Protein AF-V5Z399-F1 (afdb_monomer_lite)

Secondary structure (DSSP, 8-state):
---SS-HHHHHHHHHHHHHHHHHHHH-TTSS-HHHHHHHHHHHHHHHHHHHHHHHHHHHHHHHT-

pLDDT: mean 94.43, std 7.24, range [55.28, 98.56]

Foldseek 3Di:
DDQPDDPVLLVVLVVVLVVLVVVCVVCVPVDDPVRVVVSVVSSCVSVVSSVVRVVVVVVVVVVVD

Organism: NCBI:txid1161919

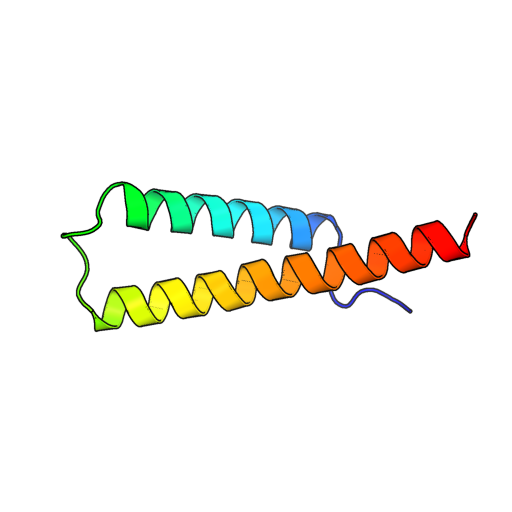Structure (mmCIF, N/CA/C/O backbone):
data_AF-V5Z399-F1
#
_entry.id   AF-V5Z399-F1
#
loop_
_atom_site.group_PDB
_atom_site.id
_atom_site.type_symbol
_atom_site.label_atom_id
_atom_s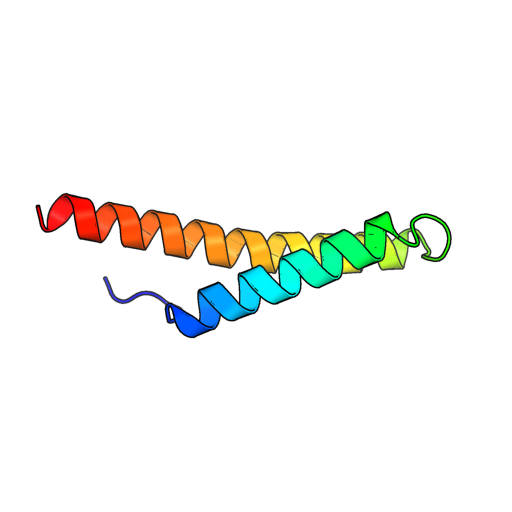ite.label_alt_id
_atom_site.label_comp_id
_atom_site.label_asym_id
_atom_site.label_entity_id
_atom_site.label_seq_id
_atom_site.pdbx_PDB_ins_code
_atom_site.Cartn_x
_atom_site.Cartn_y
_atom_site.Cartn_z
_atom_site.occupancy
_atom_site.B_iso_or_equiv
_atom_site.auth_seq_id
_atom_site.auth_comp_id
_atom_site.auth_asym_id
_atom_site.auth_atom_id
_atom_site.pdbx_PDB_model_num
ATOM 1 N N . MET A 1 1 ? -13.970 -5.264 16.733 1.00 55.28 1 MET A N 1
ATOM 2 C CA . MET A 1 1 ? -13.395 -6.184 15.729 1.00 55.28 1 MET A CA 1
ATOM 3 C C . MET A 1 1 ? -11.897 -5.975 15.792 1.00 55.28 1 MET A C 1
ATOM 5 O O . MET A 1 1 ? -11.495 -4.830 15.911 1.00 55.28 1 MET A O 1
ATOM 9 N N . SER A 1 2 ? -11.087 -7.027 15.860 1.00 68.88 2 SER A N 1
ATOM 10 C CA . SER A 1 2 ? -9.630 -6.863 15.832 1.00 68.88 2 SER A CA 1
ATOM 11 C C . SER A 1 2 ? -9.199 -6.584 14.398 1.00 68.88 2 SER A C 1
ATOM 13 O O . SER A 1 2 ? -9.611 -7.332 13.513 1.00 68.88 2 SER A O 1
ATOM 15 N N . HIS A 1 3 ? -8.390 -5.550 14.180 1.00 77.81 3 HIS A N 1
ATOM 16 C CA . HIS A 1 3 ? -7.783 -5.316 12.874 1.00 77.81 3 HIS A CA 1
ATOM 17 C C . HIS A 1 3 ? -6.987 -6.538 12.412 1.00 77.81 3 HIS A C 1
ATOM 19 O O . HIS A 1 3 ? -6.304 -7.174 13.218 1.00 77.81 3 HIS A O 1
ATOM 25 N N . GLU A 1 4 ? -7.055 -6.845 11.115 1.00 83.00 4 GLU A N 1
ATOM 26 C CA . GLU A 1 4 ? -6.259 -7.925 10.515 1.00 83.00 4 GLU A CA 1
ATOM 27 C C . GLU A 1 4 ? -4.753 -7.610 10.513 1.00 83.00 4 GLU A C 1
ATOM 29 O O . GLU A 1 4 ? -3.934 -8.528 10.535 1.00 83.00 4 GLU A O 1
ATOM 34 N N . ILE A 1 5 ? -4.390 -6.322 10.526 1.00 93.19 5 ILE A N 1
ATOM 35 C CA . ILE A 1 5 ? -3.008 -5.830 10.604 1.00 93.19 5 ILE A CA 1
ATOM 36 C C . ILE A 1 5 ? -2.860 -4.786 11.719 1.00 93.19 5 ILE A C 1
ATOM 38 O O . ILE A 1 5 ? -3.828 -4.132 12.104 1.00 93.19 5 ILE A O 1
ATOM 42 N N . THR A 1 6 ? -1.652 -4.618 12.258 1.00 95.88 6 THR A N 1
ATOM 43 C CA . THR A 1 6 ? -1.368 -3.591 13.275 1.00 95.88 6 THR A CA 1
ATOM 44 C C . THR A 1 6 ? -1.164 -2.207 12.650 1.00 95.88 6 THR A C 1
ATOM 46 O O . THR A 1 6 ? -0.933 -2.086 11.444 1.00 95.88 6 THR A O 1
ATOM 49 N N . LEU A 1 7 ? -1.188 -1.152 13.475 1.00 95.56 7 LEU A N 1
ATOM 50 C CA . LEU A 1 7 ? -0.849 0.208 13.039 1.00 95.56 7 LEU A CA 1
ATOM 51 C C . LEU A 1 7 ? 0.566 0.269 12.441 1.00 95.56 7 LEU A C 1
ATOM 53 O O . LEU A 1 7 ? 0.776 0.922 11.423 1.00 95.56 7 LEU A O 1
ATOM 57 N N . GLU A 1 8 ? 1.533 -0.427 13.041 1.00 97.38 8 GLU A N 1
ATOM 58 C CA . GLU A 1 8 ? 2.915 -0.481 12.554 1.00 97.38 8 GLU A CA 1
ATOM 59 C C . GLU A 1 8 ? 2.987 -1.144 11.176 1.00 97.38 8 GLU A C 1
ATOM 61 O O . GLU A 1 8 ? 3.699 -0.666 10.295 1.00 97.38 8 GLU A O 1
ATOM 66 N N . GLN A 1 9 ? 2.213 -2.211 10.960 1.00 97.62 9 GLN A N 1
ATOM 67 C CA . GLN A 1 9 ? 2.123 -2.870 9.658 1.00 97.62 9 GLN A CA 1
ATOM 68 C C . GLN A 1 9 ? 1.451 -1.969 8.616 1.00 97.62 9 GLN A C 1
ATOM 70 O O . GLN A 1 9 ? 1.938 -1.882 7.491 1.00 97.62 9 GLN A O 1
ATOM 75 N N . ALA A 1 10 ? 0.378 -1.260 8.979 1.00 97.62 10 ALA A N 1
ATOM 76 C CA . ALA A 1 10 ? -0.268 -0.294 8.092 1.00 97.62 10 ALA A CA 1
ATOM 77 C C . ALA A 1 10 ? 0.678 0.868 7.729 1.00 97.62 10 ALA A C 1
ATOM 79 O O . ALA A 1 10 ? 0.749 1.270 6.567 1.00 97.62 10 ALA A O 1
ATOM 80 N N . ALA A 1 11 ? 1.455 1.372 8.691 1.00 98.19 11 ALA A N 1
ATOM 81 C CA . ALA A 1 11 ? 2.454 2.414 8.460 1.00 98.19 11 ALA A CA 1
ATOM 82 C C . ALA A 1 11 ? 3.576 1.940 7.522 1.00 98.19 11 ALA A C 1
ATOM 84 O O . ALA A 1 11 ? 3.944 2.659 6.592 1.00 98.19 11 ALA A O 1
ATOM 85 N N . GLU A 1 12 ? 4.073 0.717 7.714 1.00 98.38 12 GLU A N 1
ATOM 86 C CA . GLU A 1 12 ? 5.069 0.107 6.830 1.00 98.38 12 GLU A CA 1
ATOM 87 C C . GLU A 1 12 ? 4.525 -0.063 5.403 1.00 98.38 12 GLU A C 1
ATOM 89 O O . GLU A 1 12 ? 5.174 0.330 4.434 1.00 98.38 12 GLU A O 1
ATOM 94 N N . MET A 1 13 ? 3.296 -0.568 5.247 1.00 98.50 13 MET A N 1
ATOM 95 C CA . MET A 1 13 ? 2.651 -0.700 3.934 1.00 98.50 13 MET A CA 1
ATOM 96 C C . MET A 1 13 ? 2.458 0.658 3.241 1.00 98.50 13 MET A C 1
ATOM 98 O O . MET A 1 13 ? 2.642 0.763 2.023 1.00 98.50 13 MET A O 1
ATOM 102 N N . ALA A 1 14 ? 2.116 1.707 3.994 1.00 98.50 14 ALA A N 1
ATOM 103 C CA . ALA A 1 14 ? 2.010 3.066 3.470 1.00 98.50 14 ALA A CA 1
ATOM 104 C C . ALA A 1 14 ? 3.377 3.596 3.007 1.00 98.50 14 ALA A C 1
ATOM 106 O O . ALA A 1 14 ? 3.486 4.160 1.918 1.00 98.50 1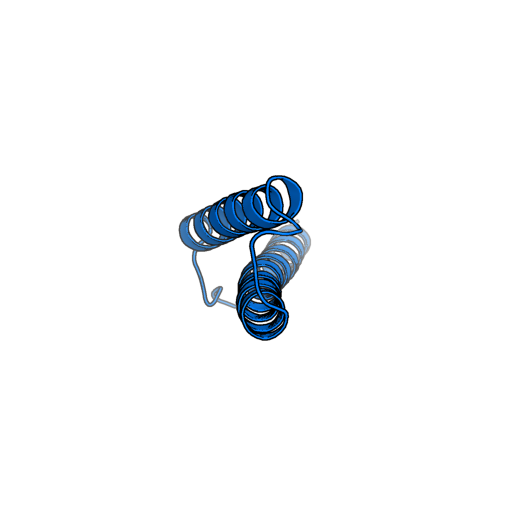4 ALA A O 1
ATOM 107 N N . HIS A 1 15 ? 4.434 3.355 3.787 1.00 98.56 15 HIS A N 1
ATOM 108 C CA . HIS A 1 15 ? 5.793 3.747 3.424 1.00 98.56 15 HIS A CA 1
ATOM 109 C C . HIS A 1 15 ? 6.287 3.034 2.156 1.00 98.56 15 HIS A C 1
ATOM 111 O O . HIS A 1 15 ? 6.814 3.675 1.246 1.00 98.56 15 HIS A O 1
ATOM 117 N N . GLN A 1 16 ? 6.049 1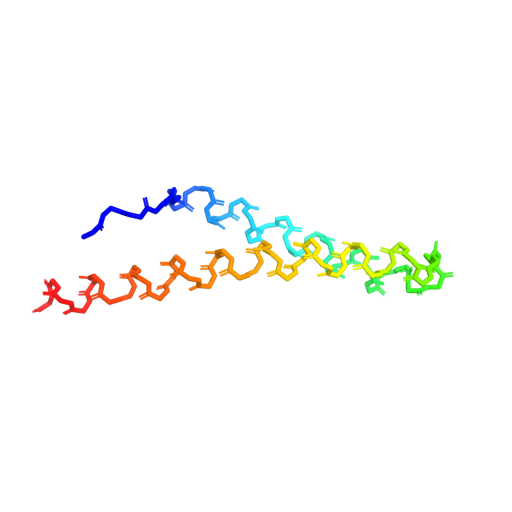.726 2.044 1.00 98.56 16 GLN A N 1
ATOM 118 C CA . GLN A 1 16 ? 6.374 0.955 0.840 1.00 98.56 16 GLN A CA 1
ATOM 119 C C . GLN A 1 16 ? 5.605 1.455 -0.389 1.00 98.56 16 GLN A C 1
ATOM 121 O O . GLN A 1 16 ? 6.176 1.544 -1.477 1.00 98.56 16 GLN A O 1
ATOM 126 N N . SER A 1 17 ? 4.333 1.828 -0.216 1.00 98.56 17 SER A N 1
ATOM 127 C CA . SER A 1 17 ? 3.513 2.403 -1.290 1.00 98.56 17 SER A CA 1
ATOM 128 C C . SER A 1 17 ? 4.116 3.703 -1.831 1.00 98.56 17 SER A C 1
ATOM 130 O O . SER A 1 17 ? 4.202 3.879 -3.044 1.00 98.56 17 SER A O 1
ATOM 132 N N . GLU A 1 18 ? 4.601 4.578 -0.946 1.00 98.38 18 GLU A N 1
ATOM 133 C CA . GLU A 1 18 ? 5.268 5.832 -1.321 1.00 98.38 18 GLU A CA 1
ATOM 134 C C . GLU A 1 18 ? 6.578 5.589 -2.084 1.00 98.38 18 GLU A C 1
ATOM 136 O O . GLU A 1 18 ? 6.841 6.234 -3.100 1.00 98.38 18 GLU A O 1
ATOM 141 N N . ILE A 1 19 ? 7.398 4.633 -1.633 1.00 98.12 19 ILE A N 1
ATOM 142 C CA . ILE A 1 19 ? 8.640 4.268 -2.331 1.00 98.12 19 ILE A CA 1
ATOM 143 C C . ILE A 1 19 ? 8.331 3.789 -3.754 1.00 98.12 19 ILE A C 1
ATOM 145 O O . ILE A 1 19 ? 8.985 4.219 -4.706 1.00 98.12 19 ILE A O 1
ATOM 149 N N . ILE A 1 20 ? 7.328 2.921 -3.906 1.00 97.19 20 ILE A N 1
ATOM 150 C CA . ILE A 1 20 ? 6.915 2.390 -5.208 1.00 97.19 20 ILE A CA 1
ATOM 151 C C . ILE A 1 20 ? 6.397 3.512 -6.115 1.00 97.19 20 ILE A C 1
ATOM 153 O O . ILE A 1 20 ? 6.807 3.586 -7.273 1.00 97.19 20 ILE A O 1
ATOM 157 N N . ALA A 1 21 ? 5.543 4.402 -5.603 1.00 97.12 21 ALA A N 1
ATOM 158 C CA . ALA A 1 21 ? 5.024 5.530 -6.375 1.00 97.12 21 ALA A CA 1
ATOM 159 C C . ALA A 1 21 ? 6.164 6.410 -6.914 1.00 97.12 21 ALA A C 1
ATOM 161 O O . ALA A 1 21 ? 6.248 6.649 -8.120 1.00 97.12 21 ALA A O 1
ATOM 162 N N . ARG A 1 22 ? 7.122 6.782 -6.054 1.00 97.12 22 ARG A N 1
ATOM 163 C CA . ARG A 1 22 ? 8.300 7.563 -6.464 1.00 97.12 22 ARG A CA 1
ATOM 164 C C . ARG A 1 22 ? 9.183 6.843 -7.473 1.00 97.12 22 ARG A C 1
ATOM 166 O O . ARG A 1 22 ? 9.761 7.496 -8.343 1.00 97.12 22 ARG A O 1
ATOM 173 N N . LEU A 1 23 ? 9.321 5.520 -7.358 1.00 94.75 23 LEU A N 1
ATOM 174 C CA . LEU A 1 23 ? 10.104 4.720 -8.299 1.00 94.75 23 LEU A CA 1
ATOM 175 C C . LEU A 1 23 ? 9.519 4.813 -9.714 1.00 94.75 23 LEU A C 1
ATOM 177 O O . LEU A 1 23 ? 10.272 5.057 -10.659 1.00 94.75 23 LEU A O 1
ATOM 181 N N . ILE A 1 24 ? 8.196 4.662 -9.838 1.00 94.56 24 ILE A N 1
ATOM 182 C CA . ILE A 1 24 ? 7.472 4.778 -11.112 1.00 94.56 24 ILE A CA 1
ATOM 183 C C . ILE A 1 24 ? 7.607 6.198 -11.673 1.00 94.56 24 ILE A C 1
ATOM 185 O O . ILE A 1 24 ? 7.953 6.360 -12.840 1.00 94.56 24 ILE A O 1
ATOM 189 N N . GLU A 1 25 ? 7.389 7.223 -10.845 1.00 94.69 25 GLU A N 1
ATOM 190 C CA . GLU A 1 25 ? 7.471 8.630 -11.265 1.00 94.69 25 GLU A CA 1
ATOM 191 C C . GLU A 1 25 ? 8.875 9.044 -11.721 1.00 94.69 25 GLU A C 1
ATOM 193 O O . GLU A 1 25 ? 9.019 9.814 -12.669 1.00 94.69 25 GLU A O 1
ATOM 198 N N . SER A 1 26 ? 9.918 8.530 -11.065 1.00 96.00 26 SER A N 1
ATOM 199 C CA . SER A 1 26 ? 11.308 8.885 -11.376 1.00 96.00 26 SER A CA 1
ATOM 200 C C . SER A 1 26 ? 11.844 8.160 -12.614 1.00 96.00 26 SER A C 1
ATOM 202 O O . SER A 1 26 ? 12.748 8.668 -13.277 1.00 96.00 26 SER A O 1
ATOM 204 N N . HIS A 1 27 ? 11.302 6.980 -12.939 1.00 92.81 27 HIS A N 1
ATOM 205 C CA . HIS A 1 27 ? 11.792 6.132 -14.032 1.00 92.81 27 HIS A CA 1
ATOM 206 C C . HIS A 1 27 ? 10.665 5.581 -14.934 1.00 92.81 27 HIS A C 1
ATOM 208 O O . HIS A 1 27 ? 10.650 4.384 -15.233 1.00 92.81 27 HIS A O 1
ATOM 214 N N . PRO A 1 28 ? 9.746 6.424 -15.448 1.00 87.06 28 PRO A N 1
ATOM 215 C CA . PRO A 1 28 ? 8.530 5.970 -16.133 1.00 87.06 28 PRO A CA 1
ATOM 216 C C . PRO A 1 28 ? 8.790 5.267 -17.474 1.00 87.06 28 PRO A C 1
ATOM 218 O O . PRO A 1 28 ? 7.916 4.585 -17.997 1.00 87.06 28 PRO A O 1
ATOM 221 N N . HIS A 1 29 ? 9.987 5.429 -18.046 1.00 93.06 29 HIS A N 1
ATOM 222 C CA . HIS A 1 29 ? 10.379 4.841 -19.333 1.00 93.06 29 HIS A CA 1
ATOM 223 C C . HIS A 1 29 ? 11.400 3.703 -19.202 1.00 93.06 29 HIS A C 1
ATOM 225 O O . HIS A 1 29 ? 11.926 3.239 -20.211 1.00 93.06 29 HIS A O 1
ATOM 231 N N . GLN A 1 30 ? 11.725 3.281 -17.976 1.00 94.25 30 GLN A N 1
ATOM 232 C CA . GLN A 1 30 ? 12.715 2.224 -17.723 1.00 94.25 30 GLN A CA 1
ATOM 233 C C . GLN A 1 30 ? 12.080 0.881 -17.351 1.00 94.25 30 GLN A C 1
ATOM 235 O O . GLN A 1 30 ? 12.797 -0.051 -17.004 1.00 94.25 30 GLN A O 1
ATOM 240 N N . MET A 1 31 ? 10.753 0.786 -17.418 1.00 93.44 31 MET A N 1
ATOM 241 C CA . MET A 1 31 ? 9.993 -0.410 -17.074 1.00 93.44 31 MET A CA 1
ATOM 242 C C . MET A 1 31 ? 9.164 -0.842 -18.278 1.00 93.44 31 MET A C 1
ATOM 244 O O . MET A 1 31 ? 8.625 -0.009 -19.009 1.00 93.44 31 MET A O 1
ATOM 248 N N . GLN A 1 32 ? 9.061 -2.147 -18.479 1.00 96.31 32 GLN A N 1
ATOM 249 C CA . GLN A 1 32 ? 8.167 -2.743 -19.461 1.00 96.31 32 GLN A CA 1
ATOM 250 C C . GLN A 1 32 ? 6.719 -2.687 -18.968 1.00 96.31 32 GLN A C 1
ATOM 252 O O . GLN A 1 32 ? 6.457 -2.691 -17.765 1.00 96.31 32 GLN A O 1
ATOM 257 N N . ASP A 1 33 ? 5.761 -2.729 -19.894 1.00 95.12 33 ASP A N 1
ATOM 258 C CA . ASP A 1 33 ? 4.330 -2.705 -19.560 1.00 95.12 33 ASP A CA 1
ATOM 259 C C . ASP A 1 33 ? 3.942 -3.806 -18.558 1.00 95.12 33 ASP A C 1
ATOM 261 O O . ASP A 1 33 ? 3.160 -3.572 -17.637 1.00 95.12 33 ASP A O 1
ATOM 265 N N . CYS A 1 34 ? 4.522 -5.006 -18.684 1.00 96.31 34 CYS A N 1
ATOM 266 C CA . CYS A 1 34 ? 4.277 -6.106 -17.749 1.00 96.31 34 CYS A CA 1
ATOM 267 C C . CYS A 1 34 ? 4.827 -5.829 -16.338 1.00 96.31 34 CYS A C 1
ATOM 269 O O . CYS A 1 34 ? 4.196 -6.214 -15.352 1.00 96.31 34 CYS A O 1
ATOM 271 N N . GLU A 1 35 ? 5.960 -5.132 -16.230 1.00 95.75 35 GLU A N 1
ATOM 272 C CA . GLU A 1 35 ? 6.558 -4.720 -14.957 1.00 95.75 35 GLU A CA 1
ATOM 273 C C . GLU A 1 35 ? 5.713 -3.623 -14.307 1.00 95.75 35 GLU A C 1
ATOM 275 O O . GLU A 1 35 ? 5.392 -3.721 -13.124 1.00 95.75 35 GLU A O 1
ATOM 280 N N . ILE A 1 36 ? 5.255 -2.639 -15.090 1.00 95.62 36 ILE A N 1
ATOM 281 C CA . ILE A 1 36 ? 4.328 -1.601 -14.622 1.00 95.62 36 ILE A CA 1
ATOM 282 C C . ILE A 1 36 ? 3.041 -2.230 -14.087 1.00 95.62 36 ILE A C 1
ATOM 284 O O . ILE A 1 36 ? 2.621 -1.899 -12.980 1.00 95.62 36 ILE A O 1
ATOM 288 N N . ILE A 1 37 ? 2.434 -3.178 -14.808 1.00 97.00 37 ILE A N 1
ATOM 289 C CA . ILE A 1 37 ? 1.216 -3.865 -14.350 1.00 97.00 37 ILE A CA 1
ATOM 290 C C . ILE A 1 37 ? 1.461 -4.594 -13.022 1.00 97.00 37 ILE A C 1
ATOM 292 O O . ILE A 1 37 ? 0.637 -4.496 -12.108 1.00 97.00 37 ILE A O 1
ATOM 296 N N . ALA A 1 38 ? 2.581 -5.3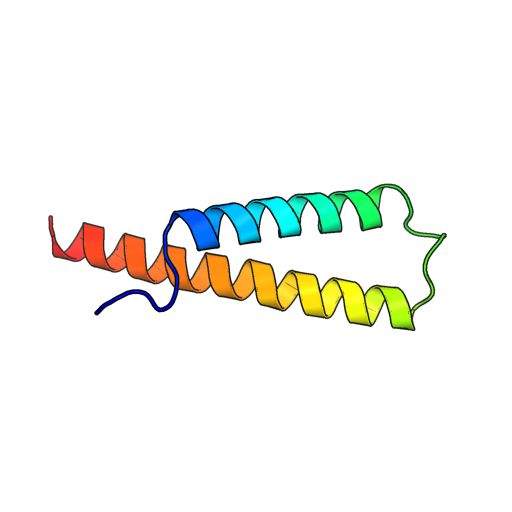07 -12.890 1.00 97.31 38 ALA A N 1
ATOM 297 C CA . ALA A 1 38 ? 2.916 -6.027 -11.665 1.00 97.31 38 ALA A CA 1
ATOM 298 C C . ALA A 1 38 ? 3.126 -5.073 -10.475 1.00 97.31 38 ALA A C 1
ATOM 300 O O . ALA A 1 38 ? 2.580 -5.300 -9.392 1.00 97.31 38 ALA A O 1
ATOM 301 N N . ILE A 1 39 ? 3.865 -3.982 -10.685 1.00 96.62 39 ILE A N 1
ATOM 302 C CA . ILE A 1 39 ? 4.153 -2.978 -9.656 1.00 96.62 39 ILE A CA 1
ATOM 303 C C . ILE A 1 39 ? 2.876 -2.232 -9.251 1.00 96.62 39 ILE A C 1
ATOM 305 O O . ILE A 1 39 ? 2.612 -2.080 -8.059 1.00 96.62 39 ILE A O 1
ATOM 309 N N . VAL A 1 40 ? 2.048 -1.812 -10.210 1.00 96.44 40 VAL A N 1
ATOM 310 C CA . VAL A 1 40 ? 0.767 -1.149 -9.927 1.00 96.44 40 VAL A CA 1
ATOM 311 C C . VAL A 1 40 ? -0.173 -2.092 -9.178 1.00 96.44 40 VAL A C 1
ATOM 313 O O . VAL A 1 40 ? -0.804 -1.674 -8.213 1.00 96.44 40 VAL A O 1
ATOM 316 N N . SER A 1 41 ? -0.210 -3.380 -9.533 1.00 97.94 41 SER A N 1
ATOM 317 C CA . SER A 1 41 ? -0.998 -4.380 -8.796 1.00 97.94 41 SER A CA 1
ATOM 318 C C . SER A 1 41 ? -0.530 -4.525 -7.344 1.00 97.94 41 SER A C 1
ATOM 320 O O . SER A 1 41 ? -1.351 -4.617 -6.426 1.00 97.94 41 SER A O 1
ATOM 322 N N . LEU A 1 42 ? 0.788 -4.510 -7.109 1.00 98.06 42 LEU A N 1
ATOM 323 C CA . LEU A 1 42 ? 1.355 -4.501 -5.761 1.00 98.06 42 LEU A CA 1
ATOM 324 C C . LEU A 1 42 ? 0.968 -3.225 -4.999 1.00 98.06 42 LEU A C 1
ATOM 326 O O . LEU A 1 42 ? 0.517 -3.318 -3.857 1.00 98.06 42 LEU A O 1
ATOM 330 N N . LEU A 1 43 ? 1.092 -2.060 -5.638 1.00 98.25 43 LEU A N 1
ATOM 331 C CA . LEU A 1 43 ? 0.731 -0.765 -5.065 1.00 98.25 43 LEU A CA 1
ATOM 332 C C . LEU A 1 43 ? -0.754 -0.714 -4.681 1.00 98.25 43 LEU A C 1
ATOM 334 O O . LEU A 1 43 ? -1.084 -0.308 -3.567 1.00 98.25 43 LEU A O 1
ATOM 338 N N . SER A 1 44 ? -1.653 -1.185 -5.550 1.00 98.31 44 SER A N 1
ATOM 339 C CA . SER A 1 44 ? -3.090 -1.275 -5.261 1.00 98.31 44 SER A CA 1
ATOM 340 C C . SER A 1 44 ? -3.383 -2.176 -4.061 1.00 98.31 44 SER A C 1
ATOM 342 O O . SER A 1 44 ? -4.229 -1.843 -3.235 1.00 98.31 44 SER A O 1
ATOM 344 N N . ARG A 1 45 ? -2.667 -3.298 -3.916 1.00 98.12 45 ARG A N 1
ATOM 345 C CA . ARG A 1 45 ? -2.842 -4.198 -2.767 1.00 98.12 45 ARG A CA 1
ATOM 346 C C . ARG A 1 45 ? -2.383 -3.558 -1.455 1.00 98.12 45 ARG A C 1
ATOM 348 O O . ARG A 1 45 ? -3.089 -3.662 -0.452 1.00 98.12 45 ARG A O 1
ATOM 355 N N . LEU A 1 46 ? -1.218 -2.907 -1.456 1.00 98.31 46 LEU A N 1
ATOM 356 C CA . LEU A 1 46 ? -0.680 -2.227 -0.273 1.00 98.31 46 LEU A CA 1
ATOM 357 C C . LEU A 1 46 ? -1.596 -1.076 0.159 1.00 98.31 46 LEU A C 1
ATOM 359 O O . LEU A 1 46 ? -2.079 -1.057 1.290 1.00 98.31 46 LEU A O 1
ATOM 363 N N . THR A 1 47 ? -1.911 -0.168 -0.765 1.00 98.25 47 THR A N 1
ATOM 364 C CA . THR A 1 47 ? -2.779 0.992 -0.498 1.00 98.25 47 THR A CA 1
ATOM 365 C C . THR A 1 47 ? -4.205 0.588 -0.126 1.00 98.25 47 THR A C 1
ATOM 367 O O . THR A 1 47 ? -4.801 1.209 0.754 1.00 98.25 47 THR A O 1
ATOM 370 N N . GLY A 1 48 ? -4.740 -0.482 -0.723 1.00 97.81 48 GLY A N 1
ATOM 371 C CA . GLY A 1 48 ? -6.039 -1.043 -0.354 1.00 97.81 48 GLY A CA 1
ATOM 372 C C . GLY A 1 48 ? -6.064 -1.574 1.080 1.00 97.81 48 GLY A C 1
ATOM 373 O O . GLY A 1 48 ? -6.998 -1.274 1.821 1.00 97.81 48 GLY A O 1
ATOM 374 N N . SER A 1 49 ? -5.010 -2.281 1.501 1.00 97.50 49 SER A N 1
ATOM 375 C CA . SER A 1 49 ? -4.887 -2.802 2.873 1.00 97.50 49 SER A CA 1
ATOM 376 C C . SER A 1 49 ? -4.803 -1.670 3.903 1.00 97.50 49 SER A C 1
ATOM 378 O O . SER A 1 49 ? -5.506 -1.692 4.911 1.00 97.50 49 SER A O 1
ATOM 380 N N . VAL A 1 50 ? -4.006 -0.633 3.618 1.00 98.12 50 VAL A N 1
ATOM 381 C CA . VAL A 1 50 ? -3.901 0.567 4.469 1.00 98.12 50 VAL A CA 1
ATOM 382 C C . VAL A 1 50 ? -5.237 1.303 4.554 1.00 98.12 50 VAL A C 1
ATOM 384 O O . VAL A 1 50 ? -5.653 1.714 5.634 1.00 98.12 50 VAL A O 1
ATOM 387 N N . THR A 1 51 ? -5.928 1.452 3.424 1.00 98.25 51 THR A N 1
ATOM 388 C CA . THR A 1 51 ? -7.220 2.147 3.360 1.00 98.25 51 THR A CA 1
ATOM 389 C C . THR A 1 51 ? -8.283 1.413 4.172 1.00 98.25 51 THR A C 1
ATOM 391 O O . THR A 1 51 ? -8.983 2.046 4.959 1.00 98.25 51 THR A O 1
ATOM 394 N N . ALA A 1 52 ? -8.382 0.089 4.022 1.00 96.94 52 ALA A N 1
ATOM 395 C CA . ALA A 1 52 ? -9.304 -0.733 4.802 1.00 96.94 52 ALA A CA 1
ATOM 396 C C . ALA A 1 52 ? -9.042 -0.582 6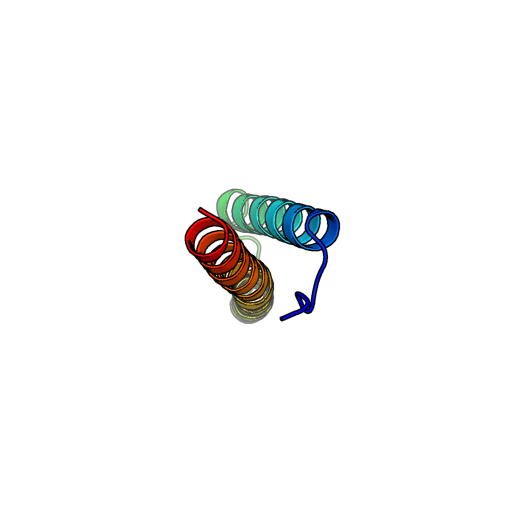.309 1.00 96.94 52 ALA A C 1
ATOM 398 O O . ALA A 1 52 ? -9.965 -0.287 7.066 1.00 96.94 52 ALA A O 1
ATOM 399 N N . TRP A 1 53 ? -7.774 -0.672 6.720 1.00 97.19 53 TRP A N 1
ATOM 400 C CA . TRP A 1 53 ? -7.378 -0.499 8.116 1.00 97.19 53 TRP A CA 1
ATOM 401 C C . TRP A 1 53 ? -7.765 0.879 8.673 1.00 97.19 53 TRP A C 1
ATOM 403 O O . TRP A 1 53 ? -8.370 0.969 9.739 1.00 97.19 53 TRP A O 1
ATOM 413 N N . LEU A 1 54 ? -7.482 1.961 7.935 1.00 97.31 54 LEU A N 1
ATOM 414 C CA . LEU A 1 54 ? -7.823 3.326 8.354 1.00 97.31 54 LEU A CA 1
ATOM 415 C C . LEU A 1 54 ? -9.334 3.531 8.505 1.00 97.31 54 LEU A C 1
ATOM 417 O O . LEU A 1 54 ? -9.764 4.205 9.439 1.00 97.31 54 LEU A O 1
ATOM 421 N N . ILE A 1 55 ? -10.139 2.958 7.606 1.00 97.19 55 ILE A N 1
ATOM 422 C CA . ILE A 1 55 ? -11.605 3.025 7.686 1.00 97.19 55 ILE A CA 1
ATOM 423 C C . ILE A 1 55 ? -12.100 2.334 8.957 1.00 97.19 55 ILE A C 1
ATOM 425 O O . ILE A 1 55 ? -12.911 2.899 9.691 1.00 97.19 55 ILE A O 1
ATOM 429 N N . GLU A 1 56 ? -11.602 1.130 9.236 1.00 95.56 56 GLU A N 1
ATOM 430 C CA . GLU A 1 56 ? -11.957 0.397 10.450 1.00 95.56 56 GLU A CA 1
ATOM 431 C C . GLU A 1 56 ? -11.537 1.155 11.716 1.00 95.56 56 GLU A C 1
ATOM 433 O O . GLU A 1 56 ? -12.300 1.208 12.681 1.00 95.56 56 GLU A O 1
ATOM 438 N N . GLU A 1 57 ? -10.341 1.748 11.720 1.00 95.25 57 GLU A N 1
ATOM 439 C CA . GLU A 1 57 ? -9.789 2.472 12.870 1.00 95.25 57 GLU A CA 1
ATOM 440 C C . GLU A 1 57 ? -10.612 3.740 13.143 1.00 95.25 57 GLU A C 1
ATOM 442 O O . GLU A 1 57 ? -10.964 4.027 14.289 1.00 95.25 57 GLU A O 1
ATOM 447 N N . LEU A 1 58 ? -10.991 4.481 12.094 1.00 96.38 58 LEU A N 1
ATOM 448 C CA . LEU A 1 58 ? -11.884 5.637 12.211 1.00 96.38 58 LEU A CA 1
ATOM 449 C C . LEU A 1 58 ? -13.247 5.234 12.783 1.00 96.38 58 LEU A C 1
ATOM 451 O O . LEU A 1 58 ? -13.707 5.857 13.739 1.00 96.38 58 LEU A O 1
ATOM 455 N N . ALA A 1 59 ? -13.850 4.159 12.268 1.00 95.75 59 ALA A N 1
ATOM 456 C CA . ALA A 1 59 ? -15.135 3.666 12.758 1.00 95.75 59 ALA A CA 1
ATOM 457 C C . ALA A 1 59 ? -15.075 3.254 14.242 1.00 95.75 59 ALA A C 1
ATOM 459 O O . ALA A 1 59 ? -15.993 3.542 15.010 1.00 95.75 59 ALA A O 1
ATOM 460 N N . GLN A 1 60 ? -13.983 2.615 14.679 1.00 93.50 60 GLN A N 1
ATOM 461 C CA . GLN A 1 60 ? -13.785 2.250 16.087 1.00 93.50 60 GLN A CA 1
ATOM 462 C C . GLN A 1 60 ? -13.626 3.477 16.991 1.00 93.50 60 GLN A C 1
ATOM 464 O O . GLN A 1 60 ? -14.196 3.514 18.086 1.00 93.50 60 GLN A O 1
ATOM 469 N N . ARG A 1 61 ? -12.887 4.497 16.538 1.00 93.88 61 ARG A N 1
ATOM 470 C CA . ARG A 1 61 ? -12.721 5.760 17.273 1.00 93.88 61 ARG A CA 1
ATOM 471 C C . ARG A 1 61 ? -14.027 6.533 17.394 1.00 93.88 61 ARG A C 1
ATOM 473 O O . ARG A 1 61 ? -14.288 7.098 18.451 1.00 93.88 61 ARG A O 1
ATOM 480 N N . GLU A 1 62 ? -14.845 6.542 16.345 1.00 95.38 62 GLU A N 1
ATOM 481 C CA . GLU A 1 62 ? -16.175 7.157 16.363 1.00 95.38 62 GLU A CA 1
ATOM 482 C C . GLU A 1 62 ? -17.133 6.425 17.305 1.00 95.38 62 GLU A C 1
ATOM 484 O O . GLU A 1 62 ? -17.826 7.072 18.081 1.00 95.38 62 GLU A O 1
ATOM 489 N N . ALA A 1 63 ? -17.135 5.089 17.298 1.00 92.81 63 ALA A N 1
ATOM 490 C CA . ALA A 1 63 ? -17.975 4.290 18.192 1.00 92.81 63 ALA A CA 1
ATOM 491 C C . ALA A 1 63 ? -17.569 4.388 19.675 1.00 92.81 63 ALA A C 1
ATOM 493 O O . ALA A 1 63 ? -18.376 4.100 20.557 1.00 92.81 63 ALA A O 1
ATOM 494 N N . SER A 1 64 ? -16.318 4.766 19.946 1.00 88.12 64 SER A N 1
ATOM 495 C CA . SER A 1 64 ? -15.778 4.929 21.302 1.00 88.12 64 SER A CA 1
ATOM 496 C C . SER A 1 64 ? -15.954 6.349 21.862 1.00 88.12 64 SER A C 1
ATOM 498 O O . SER A 1 64 ? -15.498 6.616 22.976 1.00 88.12 64 SER A O 1
ATOM 500 N N . ARG A 1 65 ? -16.560 7.260 21.092 1.00 77.38 65 ARG A N 1
ATOM 501 C CA . ARG A 1 65 ? -16.793 8.665 21.445 1.00 77.38 65 ARG A CA 1
ATOM 502 C C . ARG A 1 65 ? -18.203 8.885 21.984 1.00 77.38 65 ARG A C 1
ATOM 504 O O . ARG A 1 65 ? -18.323 9.730 22.900 1.00 77.38 65 ARG A O 1
#

Radius of gyration: 14.89 Å; chains: 1; bounding box: 31×17×41 Å

Sequence (65 aa):
MSHEITLEQAAEMAHQSEIIARLIESHPHQMQDCEIIAIVSLLSRLTGSVTAWLIEELAQREASR